Protein AF-A0A3D5CVD9-F1 (afdb_monomer)

Mean predicted aligned error: 4.86 Å

pLDDT: mean 87.4, std 11.78, range [56.22, 97.75]

Sequence (58 aa):
RNIQAAAQQIMTEFDGRMPQTPEEISSLKGIGPYTTGAISSIAFGLPEPAIDGNVMRV

Solvent-accessible surface area (backbone atoms only — not comparable to full-atom values): 3336 Å² total; per-residue (Å²): 113,44,66,62,51,26,55,51,44,28,48,73,75,43,79,61,40,83,66,88,45,57,69,58,38,42,68,32,51,82,38,46,70,37,55,22,13,44,48,31,31,73,79,66,68,40,97,44,77,51,65,46,78,68,63,74,70,106

Nearest PDB structures (foldseek):
  8dw7-assembly2_D  TM=9.667E-01  e=3.754E-05  Geobacillus stearothermophilus
  8dwd-assembly1_A  TM=9.579E-01  e=7.714E-05  Geobacillus stearothermophilus
  8dwe-assembly2_D  TM=9.646E-01  e=9.389E-05  Geobacillus stearothermophilus
  8dvp-assembly1_A  TM=9.562E-01  e=1.070E-04  Geobacillus stearothermophilus
  4ypr-assembly1_A  TM=9.702E-01  e=1.585E-04  Geobacillus stearothermophilus

Secondary structure (DSSP, 8-state):
-HHHHHHHHHHHHSTTPPP-SHHHHHHSTT--HHHHHHHHHHHH--------TTGGG-

Structure (mmCIF, N/CA/C/O backbone):
data_AF-A0A3D5CVD9-F1
#
_entry.id   AF-A0A3D5CVD9-F1
#
loop_
_atom_site.group_PDB
_atom_site.id
_atom_site.type_symbol
_atom_site.label_atom_id
_atom_site.label_alt_id
_atom_site.label_comp_id
_atom_site.label_asym_id
_atom_site.label_entity_id
_atom_site.label_seq_id
_atom_site.pdbx_PDB_ins_code
_atom_site.Cartn_x
_atom_site.Cartn_y
_atom_site.Cartn_z
_atom_site.occupancy
_atom_site.B_iso_or_equiv
_atom_site.auth_seq_id
_atom_site.auth_comp_id
_atom_site.auth_asym_id
_atom_site.auth_atom_id
_atom_site.pdbx_PDB_model_num
ATOM 1 N N . ARG A 1 1 ? 3.725 -2.607 14.874 1.00 81.00 1 ARG A N 1
ATOM 2 C CA . ARG A 1 1 ? 2.620 -1.663 15.194 1.00 81.00 1 ARG A CA 1
ATOM 3 C C . ARG A 1 1 ? 1.937 -1.130 13.935 1.00 81.00 1 ARG A C 1
ATOM 5 O O . ARG A 1 1 ? 0.722 -1.208 13.879 1.00 81.00 1 ARG A O 1
ATOM 12 N N . ASN A 1 2 ? 2.674 -0.677 12.915 1.00 91.62 2 ASN A N 1
ATOM 13 C CA . ASN A 1 2 ? 2.057 -0.142 11.691 1.00 91.62 2 ASN A CA 1
ATOM 14 C C . ASN A 1 2 ? 1.271 -1.186 10.878 1.00 91.62 2 ASN A C 1
ATOM 16 O O . ASN A 1 2 ? 0.165 -0.887 10.462 1.00 91.62 2 ASN A O 1
ATOM 20 N N . ILE A 1 3 ? 1.758 -2.430 10.767 1.00 90.69 3 ILE A N 1
ATOM 21 C CA . ILE A 1 3 ? 1.037 -3.492 10.035 1.00 90.69 3 ILE A CA 1
ATOM 22 C C . ILE A 1 3 ? -0.353 -3.781 10.617 1.00 90.69 3 ILE A C 1
ATOM 24 O O . ILE A 1 3 ? -1.311 -3.919 9.869 1.00 90.69 3 ILE A O 1
ATOM 28 N N . GLN A 1 4 ? -0.494 -3.826 11.944 1.00 95.06 4 GLN A N 1
ATOM 29 C CA . GLN A 1 4 ? -1.807 -4.014 12.567 1.00 95.06 4 GLN A CA 1
ATOM 30 C C . GLN A 1 4 ? -2.742 -2.836 12.271 1.00 95.06 4 GLN A C 1
ATOM 32 O O . GLN A 1 4 ? -3.922 -3.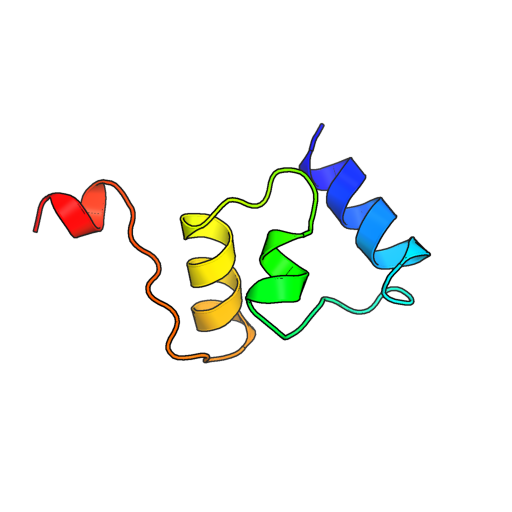048 12.019 1.00 95.06 4 GLN A O 1
ATOM 37 N N . ALA A 1 5 ? -2.216 -1.608 12.280 1.00 96.12 5 ALA A N 1
ATOM 38 C CA . ALA A 1 5 ? -2.998 -0.426 11.941 1.00 96.12 5 ALA A CA 1
ATOM 39 C C . ALA A 1 5 ? -3.432 -0.438 10.466 1.00 96.12 5 ALA A C 1
ATOM 41 O O . ALA A 1 5 ? -4.590 -0.165 10.191 1.00 96.12 5 ALA A O 1
ATOM 42 N N . ALA A 1 6 ? -2.549 -0.829 9.541 1.00 95.81 6 ALA A N 1
ATOM 43 C CA . ALA A 1 6 ? -2.891 -1.010 8.131 1.00 95.81 6 ALA A CA 1
ATOM 44 C C . ALA A 1 6 ? -3.957 -2.102 7.932 1.00 95.81 6 ALA A C 1
ATOM 46 O O . ALA A 1 6 ? -4.905 -1.906 7.184 1.00 95.81 6 ALA A O 1
ATOM 47 N N . ALA A 1 7 ? -3.860 -3.228 8.647 1.00 95.88 7 ALA A N 1
ATOM 48 C CA . ALA A 1 7 ? -4.873 -4.283 8.589 1.00 95.88 7 ALA A CA 1
ATOM 49 C C . ALA A 1 7 ? -6.240 -3.810 9.112 1.00 95.88 7 ALA A C 1
ATOM 51 O O . ALA A 1 7 ? -7.267 -4.106 8.512 1.00 95.88 7 ALA A O 1
ATOM 52 N N . GLN A 1 8 ? -6.261 -3.045 10.208 1.00 96.69 8 GLN A N 1
ATOM 53 C CA . GLN A 1 8 ? -7.491 -2.424 10.709 1.00 96.69 8 GLN A CA 1
ATOM 54 C C . GLN A 1 8 ? -8.065 -1.432 9.695 1.00 96.69 8 GLN A C 1
ATOM 56 O O . GLN A 1 8 ? -9.259 -1.484 9.428 1.00 96.69 8 GLN A O 1
ATOM 61 N N . GLN A 1 9 ? -7.211 -0.605 9.089 1.00 96.50 9 GLN A N 1
ATOM 62 C CA . GLN A 1 9 ? -7.590 0.351 8.053 1.00 96.50 9 GLN A CA 1
ATOM 63 C C . GLN A 1 9 ? -8.234 -0.345 6.847 1.00 96.50 9 GLN A C 1
ATOM 65 O O . GLN A 1 9 ? -9.285 0.082 6.388 1.00 96.50 9 GLN A O 1
ATOM 70 N N . ILE A 1 10 ? -7.679 -1.471 6.389 1.00 96.94 10 ILE A N 1
ATOM 71 C CA . ILE A 1 10 ? -8.276 -2.293 5.322 1.00 96.94 10 ILE A CA 1
ATOM 72 C C . ILE A 1 10 ? -9.692 -2.745 5.696 1.00 96.94 10 ILE A C 1
ATOM 74 O O . ILE A 1 10 ? -10.612 -2.659 4.885 1.00 96.94 10 ILE A O 1
ATOM 78 N N . MET A 1 11 ? -9.891 -3.198 6.934 1.00 97.75 11 MET A N 1
ATOM 79 C CA . MET A 1 11 ? -11.208 -3.641 7.394 1.00 97.75 11 MET A CA 1
ATOM 80 C C . MET A 1 11 ? -12.227 -2.502 7.481 1.00 97.75 11 MET A C 1
ATOM 82 O O . MET A 1 11 ? -13.405 -2.743 7.240 1.00 97.75 11 MET A O 1
ATOM 86 N N . THR A 1 12 ? -11.799 -1.290 7.844 1.00 97.19 12 THR A N 1
ATOM 87 C CA . THR A 1 12 ? -12.707 -0.161 8.099 1.00 97.19 12 THR A CA 1
ATOM 88 C C . THR A 1 12 ? -12.933 0.751 6.899 1.00 97.19 12 THR A C 1
ATOM 90 O O . THR A 1 12 ? -14.026 1.282 6.756 1.00 97.19 12 THR A O 1
ATOM 93 N N . GLU A 1 13 ? -11.912 0.973 6.071 1.00 96.25 13 GLU A N 1
ATOM 94 C CA . GLU A 1 13 ? -11.932 1.947 4.965 1.00 96.25 13 GLU A CA 1
ATOM 95 C C . GLU A 1 13 ? -12.068 1.279 3.593 1.00 96.25 13 GLU A C 1
ATOM 97 O O . GLU A 1 13 ? -12.537 1.912 2.653 1.00 96.25 13 GLU A O 1
ATOM 102 N N . PHE A 1 14 ? -11.700 -0.001 3.481 1.00 95.56 14 PHE A N 1
ATOM 103 C CA . PHE A 1 14 ? -11.710 -0.747 2.219 1.00 95.56 14 PHE A CA 1
ATOM 104 C C . PHE A 1 14 ? -12.642 -1.970 2.261 1.00 95.56 14 PHE A C 1
ATOM 106 O O . PHE A 1 14 ? -12.475 -2.913 1.488 1.00 95.56 14 PHE A O 1
ATOM 113 N N . ASP A 1 15 ? -13.615 -1.991 3.180 1.00 95.38 15 ASP A N 1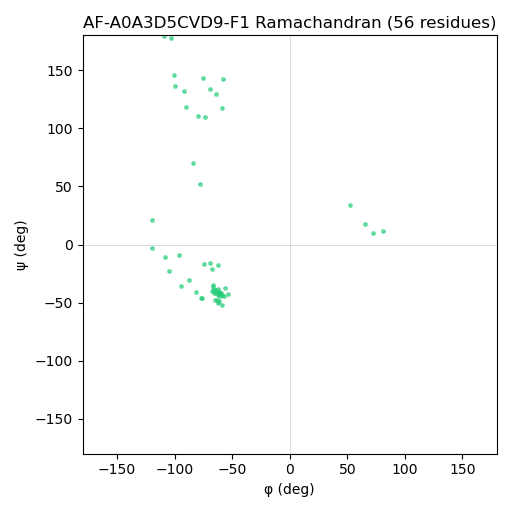
ATOM 114 C CA . ASP A 1 15 ? -14.587 -3.083 3.359 1.00 95.38 15 ASP A CA 1
ATOM 115 C C . ASP A 1 15 ? -13.941 -4.478 3.497 1.00 95.38 15 ASP A C 1
ATOM 117 O O . ASP A 1 15 ? -14.458 -5.492 3.018 1.00 95.38 15 ASP A O 1
ATOM 121 N N . GLY A 1 16 ? -12.759 -4.538 4.118 1.00 96.06 16 GLY A N 1
ATOM 122 C CA . GLY A 1 16 ? -11.990 -5.774 4.276 1.00 96.06 16 GLY A CA 1
ATOM 123 C C . GLY A 1 16 ? -11.342 -6.289 2.991 1.00 96.06 16 GLY A C 1
ATOM 124 O O . GLY A 1 16 ? -10.827 -7.408 2.977 1.00 96.06 16 GLY A O 1
ATOM 125 N N . ARG A 1 17 ? -11.343 -5.499 1.912 1.00 95.38 17 ARG A N 1
ATOM 126 C CA . ARG A 1 17 ? -10.657 -5.819 0.658 1.00 95.38 17 ARG A CA 1
ATOM 127 C C . ARG A 1 17 ? -9.325 -5.092 0.584 1.00 95.38 17 ARG A C 1
ATOM 129 O O . ARG A 1 17 ? -9.226 -3.912 0.893 1.00 95.38 17 ARG A O 1
ATOM 136 N N . MET A 1 18 ? -8.293 -5.800 0.139 1.00 93.75 18 MET A N 1
ATOM 137 C CA . MET A 1 18 ? -6.998 -5.175 -0.105 1.00 93.75 18 MET A CA 1
ATOM 138 C C . MET A 1 18 ? -7.138 -4.137 -1.235 1.00 93.75 18 MET A C 1
ATOM 140 O O . MET A 1 18 ? -7.667 -4.502 -2.292 1.00 93.75 18 MET A O 1
ATOM 144 N N . PRO A 1 19 ? -6.664 -2.890 -1.052 1.00 94.19 19 PRO A N 1
ATOM 145 C CA . PRO A 1 19 ? -6.615 -1.914 -2.134 1.00 94.19 19 PRO A CA 1
ATOM 146 C C . PRO A 1 19 ? -5.782 -2.433 -3.305 1.00 94.19 19 PRO A C 1
ATOM 148 O O . PRO A 1 19 ? -4.773 -3.113 -3.103 1.00 94.19 19 PRO A O 1
ATOM 151 N N . GLN A 1 20 ? -6.223 -2.127 -4.524 1.00 91.75 20 GLN A N 1
ATOM 152 C CA . GLN A 1 20 ? -5.635 -2.671 -5.755 1.00 91.75 20 GLN A CA 1
ATOM 153 C C . GLN A 1 20 ? -4.835 -1.635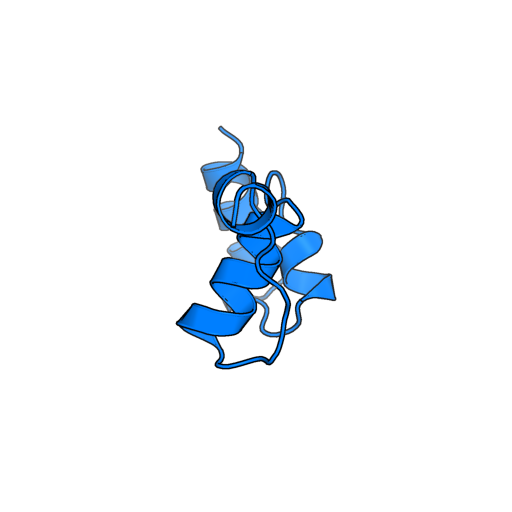 -6.540 1.00 91.75 20 GLN A C 1
ATOM 155 O O . GLN A 1 20 ? -4.134 -2.003 -7.478 1.00 91.75 20 GLN A O 1
ATOM 160 N N . THR A 1 21 ? -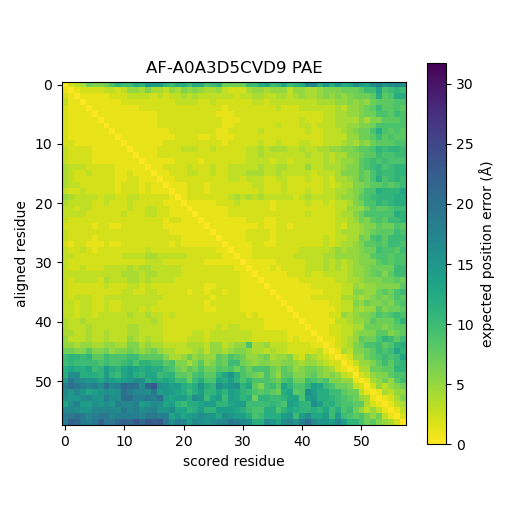4.929 -0.356 -6.169 1.00 92.62 21 THR A N 1
ATOM 161 C CA . THR A 1 21 ? -4.171 0.715 -6.816 1.00 92.62 21 THR A CA 1
ATOM 162 C C . THR A 1 21 ? -2.948 1.104 -5.981 1.00 92.62 21 THR A C 1
ATOM 164 O O . THR A 1 21 ? -3.011 1.073 -4.746 1.00 92.62 21 THR A O 1
ATOM 167 N N . PRO A 1 22 ? -1.823 1.481 -6.612 1.00 91.12 22 PRO A N 1
ATOM 168 C CA . PRO A 1 22 ? -0.624 1.923 -5.901 1.00 91.12 22 PRO A CA 1
ATOM 169 C C . PRO A 1 22 ? -0.902 3.107 -4.967 1.00 91.12 22 PRO A C 1
ATOM 171 O O . PRO A 1 22 ? -0.381 3.152 -3.849 1.00 91.12 22 PRO A O 1
ATOM 174 N N . GLU A 1 23 ? -1.768 4.032 -5.384 1.00 92.25 23 GLU A N 1
ATOM 175 C CA . GLU A 1 23 ? -2.161 5.202 -4.601 1.00 92.25 23 GLU A CA 1
ATOM 176 C C . GLU A 1 23 ? -2.862 4.785 -3.305 1.00 92.25 23 GLU A C 1
ATOM 178 O O . GLU A 1 23 ? -2.455 5.199 -2.216 1.00 92.25 23 GLU A O 1
ATOM 183 N N . GLU A 1 24 ? -3.859 3.903 -3.390 1.00 94.38 24 GLU A N 1
ATOM 184 C CA . GLU A 1 24 ? -4.574 3.403 -2.215 1.00 94.38 24 GLU A CA 1
ATOM 185 C C . GLU A 1 24 ? -3.675 2.539 -1.325 1.00 94.38 24 GLU A C 1
ATOM 187 O O . GLU A 1 24 ? -3.701 2.677 -0.102 1.00 94.38 24 GLU A O 1
ATOM 192 N N . ILE A 1 25 ? -2.827 1.689 -1.910 1.00 94.44 25 ILE A N 1
ATOM 193 C CA . ILE A 1 25 ? -1.864 0.875 -1.155 1.00 94.44 25 ILE A CA 1
ATOM 194 C C . ILE A 1 25 ? -0.897 1.779 -0.378 1.00 94.44 25 ILE A C 1
ATOM 196 O O . ILE A 1 25 ? -0.608 1.506 0.787 1.00 94.44 25 ILE A O 1
ATOM 200 N N . SER A 1 26 ? -0.424 2.872 -0.986 1.00 94.50 26 SER A N 1
ATOM 201 C CA . SER A 1 26 ? 0.462 3.844 -0.328 1.00 94.50 26 SER A CA 1
ATOM 202 C C . SER A 1 26 ? -0.214 4.631 0.802 1.00 94.50 26 SER A C 1
ATOM 204 O O . SER A 1 26 ? 0.468 5.139 1.691 1.00 94.50 26 SER A O 1
ATOM 206 N N . SER A 1 27 ? -1.550 4.699 0.805 1.00 95.19 27 SER A N 1
ATOM 207 C CA . SER A 1 27 ? -2.322 5.353 1.869 1.00 95.19 27 SER A CA 1
ATOM 208 C C . SER A 1 27 ? -2.371 4.537 3.167 1.00 95.19 27 SER A C 1
ATOM 210 O O . SER A 1 27 ? -2.682 5.076 4.235 1.00 95.19 27 SER A O 1
ATOM 212 N N . LEU A 1 28 ? -2.034 3.243 3.102 1.00 95.62 28 LEU A N 1
ATOM 213 C CA . LEU A 1 28 ? -2.014 2.365 4.261 1.00 95.62 28 LEU A CA 1
ATOM 214 C C . LEU A 1 28 ? -0.880 2.733 5.217 1.00 95.62 28 LEU A C 1
ATOM 216 O O . LEU A 1 28 ? 0.287 2.893 4.847 1.00 95.62 28 LEU A O 1
ATOM 220 N N . LYS A 1 29 ? -1.206 2.798 6.509 1.00 95.19 29 LYS A N 1
ATOM 221 C CA . LYS A 1 29 ? -0.246 3.228 7.527 1.00 95.19 29 LYS A CA 1
ATOM 222 C C . LYS A 1 29 ? 1.018 2.359 7.571 1.00 95.19 29 LYS A C 1
ATOM 224 O O . LYS A 1 29 ? 0.997 1.200 7.981 1.00 95.19 29 LYS A O 1
ATOM 229 N N . GLY A 1 30 ? 2.159 2.984 7.284 1.00 93.06 30 GLY A N 1
ATOM 230 C CA . GLY A 1 30 ? 3.480 2.351 7.331 1.00 93.06 30 GLY A CA 1
ATOM 231 C C . GLY A 1 30 ? 3.835 1.525 6.097 1.00 93.06 30 GLY A C 1
ATOM 232 O O . GLY A 1 30 ? 4.829 0.803 6.144 1.00 93.06 30 GLY A O 1
ATOM 233 N N . ILE A 1 31 ? 3.057 1.647 5.023 1.00 94.06 31 ILE A N 1
ATOM 234 C CA . ILE A 1 31 ? 3.435 1.204 3.686 1.00 94.06 31 ILE A CA 1
ATOM 235 C C . I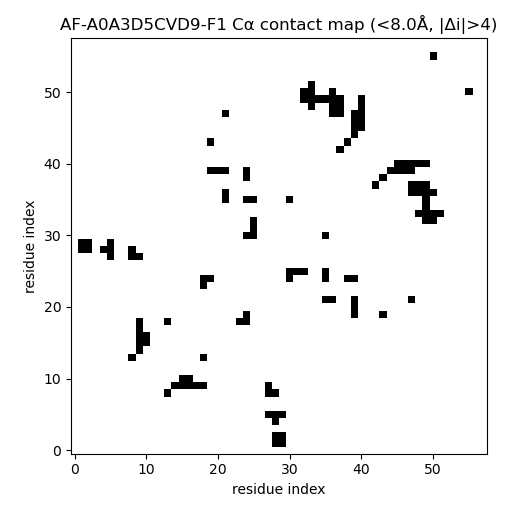LE A 1 31 ? 4.137 2.380 2.997 1.00 94.06 31 ILE A C 1
ATOM 237 O O . ILE A 1 31 ? 3.577 3.463 2.868 1.00 94.06 31 ILE A O 1
ATOM 241 N N . GLY A 1 32 ? 5.407 2.191 2.639 1.00 90.94 32 GLY A N 1
ATOM 242 C CA . GLY A 1 32 ? 6.204 3.183 1.911 1.00 90.94 32 GLY A CA 1
ATOM 243 C C . GLY A 1 32 ? 6.350 2.831 0.426 1.00 90.94 32 GLY A C 1
ATOM 244 O O . GLY A 1 32 ? 5.932 1.746 0.027 1.00 90.94 32 GLY A O 1
ATOM 245 N N . PRO A 1 33 ? 7.018 3.680 -0.378 1.00 88.88 33 PRO A N 1
ATOM 246 C CA . PRO A 1 33 ? 7.091 3.537 -1.837 1.00 88.88 33 PRO A CA 1
ATOM 247 C C . PRO A 1 33 ? 7.587 2.167 -2.314 1.00 88.88 33 PRO A C 1
ATOM 249 O O . PRO A 1 33 ? 6.993 1.569 -3.206 1.00 88.88 33 PRO A O 1
ATOM 252 N N . TYR A 1 34 ? 8.621 1.617 -1.668 1.00 90.50 34 TYR A N 1
ATOM 253 C CA . TYR A 1 34 ? 9.101 0.267 -1.972 1.00 90.50 34 TYR A CA 1
ATOM 254 C C . TYR A 1 34 ? 8.028 -0.796 -1.721 1.00 90.50 34 TYR A C 1
ATOM 256 O O . TYR A 1 34 ? 7.779 -1.643 -2.571 1.00 90.50 34 TYR A O 1
ATOM 264 N N . THR A 1 35 ? 7.384 -0.757 -0.553 1.00 92.25 35 THR A N 1
ATOM 265 C CA . THR A 1 35 ? 6.355 -1.733 -0.185 1.00 92.25 35 THR A CA 1
ATOM 266 C C . THR A 1 35 ? 5.122 -1.594 -1.075 1.00 92.25 35 THR A C 1
ATOM 268 O O . THR A 1 35 ? 4.555 -2.609 -1.463 1.00 92.25 35 THR A O 1
ATOM 271 N N . THR A 1 36 ? 4.753 -0.372 -1.465 1.00 94.25 36 THR A N 1
ATOM 272 C CA . THR A 1 36 ? 3.717 -0.119 -2.471 1.00 94.25 36 THR A CA 1
ATOM 273 C C . THR A 1 36 ? 4.074 -0.770 -3.798 1.00 94.25 36 THR A C 1
ATOM 275 O O . THR A 1 36 ? 3.271 -1.544 -4.316 1.00 94.25 36 THR A O 1
ATOM 278 N N . GLY A 1 37 ? 5.280 -0.526 -4.321 1.00 89.88 37 GLY A N 1
ATOM 279 C CA . GLY A 1 37 ? 5.739 -1.135 -5.569 1.00 89.88 37 GLY A CA 1
ATOM 280 C C . GLY A 1 37 ? 5.806 -2.660 -5.483 1.00 89.88 37 GLY A C 1
ATOM 281 O O . GLY A 1 37 ? 5.372 -3.355 -6.398 1.00 89.88 37 GLY A O 1
ATOM 282 N N . ALA A 1 38 ? 6.268 -3.206 -4.356 1.00 90.25 38 ALA A N 1
ATOM 283 C CA . ALA A 1 38 ? 6.337 -4.646 -4.125 1.00 90.25 38 ALA A CA 1
ATOM 284 C C . ALA A 1 38 ? 4.943 -5.291 -4.079 1.00 90.25 38 ALA A C 1
ATOM 286 O O . ALA A 1 38 ? 4.717 -6.290 -4.750 1.00 90.25 38 ALA A O 1
ATOM 287 N N . ILE A 1 39 ? 3.988 -4.722 -3.336 1.00 92.31 39 ILE A N 1
ATOM 288 C CA . IL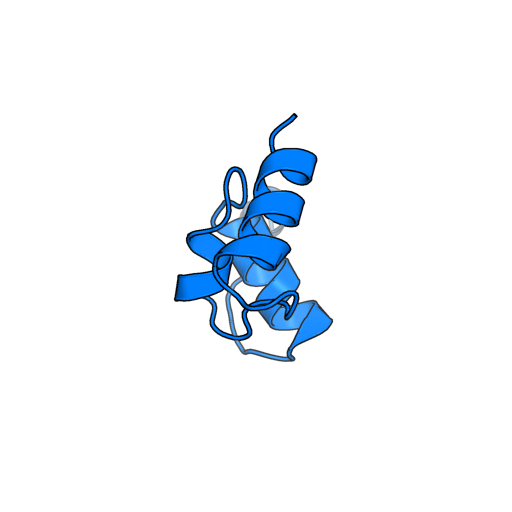E A 1 39 ? 2.608 -5.233 -3.294 1.00 92.31 39 ILE A CA 1
ATOM 289 C C . ILE A 1 39 ? 1.966 -5.120 -4.681 1.00 92.31 39 ILE A C 1
ATOM 291 O O . ILE A 1 39 ? 1.397 -6.092 -5.171 1.00 92.31 39 ILE A O 1
ATOM 295 N N . SER A 1 40 ? 2.096 -3.961 -5.329 1.00 91.94 40 SER A N 1
ATOM 296 C CA . SER A 1 40 ? 1.497 -3.683 -6.640 1.00 91.94 40 SER A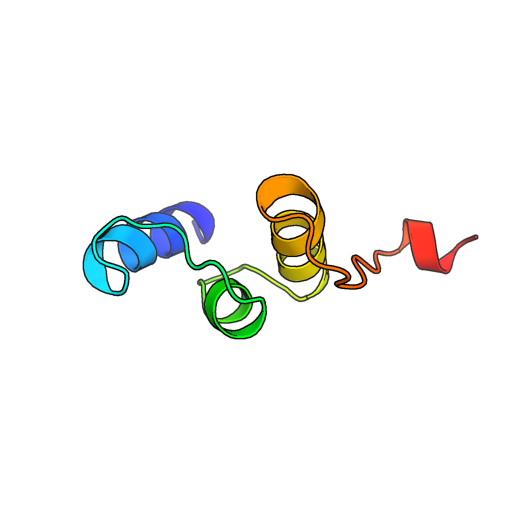 CA 1
ATOM 297 C C . SER A 1 40 ? 2.014 -4.639 -7.717 1.00 91.94 40 SER A C 1
ATOM 299 O O . SER A 1 40 ? 1.226 -5.208 -8.468 1.00 91.94 40 SER A O 1
ATOM 301 N N . SER A 1 41 ? 3.322 -4.894 -7.754 1.00 90.19 41 SER A N 1
ATOM 302 C CA . SER A 1 41 ? 3.927 -5.814 -8.725 1.00 90.19 41 SER A CA 1
ATOM 303 C C . SER A 1 41 ? 3.695 -7.290 -8.387 1.00 90.19 41 SER A C 1
ATOM 305 O O . SER A 1 41 ? 3.307 -8.057 -9.263 1.00 90.19 41 SER A O 1
ATOM 307 N N . ILE A 1 42 ? 3.885 -7.707 -7.129 1.00 90.31 42 ILE A N 1
ATOM 308 C CA . ILE A 1 42 ? 3.826 -9.126 -6.738 1.00 90.31 42 ILE A CA 1
ATOM 309 C C . ILE A 1 42 ? 2.383 -9.626 -6.640 1.00 90.31 42 ILE A C 1
ATOM 311 O O . ILE A 1 42 ? 2.081 -10.715 -7.122 1.00 90.31 42 ILE A O 1
ATOM 315 N N . ALA A 1 43 ? 1.496 -8.866 -5.993 1.00 91.31 43 ALA A N 1
ATOM 316 C CA . ALA A 1 43 ? 0.125 -9.308 -5.739 1.00 91.31 43 ALA A CA 1
ATOM 317 C C . ALA A 1 43 ? -0.829 -8.969 -6.892 1.00 91.31 43 ALA A C 1
ATOM 319 O O . ALA A 1 43 ? -1.784 -9.710 -7.121 1.00 91.31 43 ALA A O 1
ATOM 320 N N . PHE A 1 44 ? -0.572 -7.871 -7.613 1.00 90.81 44 PHE A N 1
ATOM 321 C CA . PHE A 1 44 ? -1.486 -7.348 -8.636 1.00 90.81 44 PHE A CA 1
ATOM 322 C C . PHE A 1 44 ? -0.885 -7.284 -10.046 1.00 90.81 44 PHE A C 1
ATOM 324 O O . PHE A 1 44 ? -1.597 -6.947 -10.989 1.00 90.81 44 PHE A O 1
ATOM 331 N N . GLY A 1 45 ? 0.394 -7.635 -10.224 1.00 86.81 45 GLY A N 1
ATOM 332 C CA . GLY A 1 45 ? 1.044 -7.638 -11.539 1.00 86.81 45 GLY A CA 1
ATOM 333 C C . GLY A 1 45 ? 1.171 -6.252 -12.176 1.00 86.81 45 GLY A C 1
ATOM 334 O O . GLY A 1 45 ? 1.355 -6.156 -13.389 1.00 86.81 45 GLY A O 1
ATOM 335 N N . LEU A 1 46 ? 1.045 -5.180 -11.389 1.00 85.94 46 LEU A N 1
ATOM 336 C CA . LEU A 1 46 ? 1.130 -3.814 -11.889 1.00 85.94 46 LEU A CA 1
ATOM 337 C C . LEU A 1 46 ? 2.588 -3.439 -12.191 1.00 85.94 46 LEU A C 1
ATOM 339 O O . LEU A 1 46 ? 3.486 -3.827 -11.436 1.00 85.94 46 LEU A O 1
ATOM 343 N N . PRO A 1 47 ? 2.846 -2.657 -13.256 1.00 79.06 47 PRO A N 1
ATOM 344 C CA . PRO A 1 47 ? 4.187 -2.229 -13.643 1.00 79.06 47 PRO A CA 1
ATOM 345 C C . PRO A 1 47 ? 4.701 -1.076 -12.759 1.00 79.06 47 PRO A C 1
ATOM 347 O O . PRO A 1 47 ? 5.139 -0.046 -13.261 1.00 79.06 47 PRO A O 1
ATOM 350 N N . GLU A 1 48 ? 4.644 -1.247 -11.438 1.00 77.38 48 GLU A N 1
ATOM 351 C CA . GLU A 1 48 ? 5.135 -0.273 -10.465 1.00 77.38 48 GLU A CA 1
ATOM 352 C C . GLU A 1 48 ? 6.595 -0.549 -10.074 1.00 77.38 48 GLU A C 1
ATOM 354 O O . GLU A 1 48 ? 6.944 -1.686 -9.729 1.00 77.38 48 GLU A O 1
ATOM 359 N N . PRO A 1 49 ? 7.469 0.472 -10.080 1.00 67.94 49 PRO A N 1
ATOM 360 C CA . PRO A 1 49 ? 8.869 0.301 -9.732 1.00 67.94 49 PRO A CA 1
ATOM 361 C C . PRO A 1 49 ? 9.050 0.102 -8.215 1.00 67.94 49 PRO A C 1
ATOM 363 O O . PRO A 1 49 ? 8.938 1.030 -7.416 1.00 67.94 49 PRO A O 1
ATOM 366 N N . ALA A 1 50 ? 9.408 -1.116 -7.802 1.00 70.50 50 ALA A N 1
ATOM 367 C CA . ALA A 1 50 ? 9.796 -1.441 -6.427 1.00 70.50 50 ALA A CA 1
ATOM 368 C C . ALA A 1 50 ? 11.284 -1.119 -6.182 1.00 70.50 50 ALA A C 1
ATOM 370 O O . ALA A 1 50 ? 12.120 -2.014 -6.062 1.00 70.50 50 ALA A O 1
ATOM 371 N N . ILE A 1 51 ? 11.635 0.169 -6.150 1.00 64.56 51 ILE A N 1
ATOM 372 C CA . ILE A 1 51 ? 13.032 0.60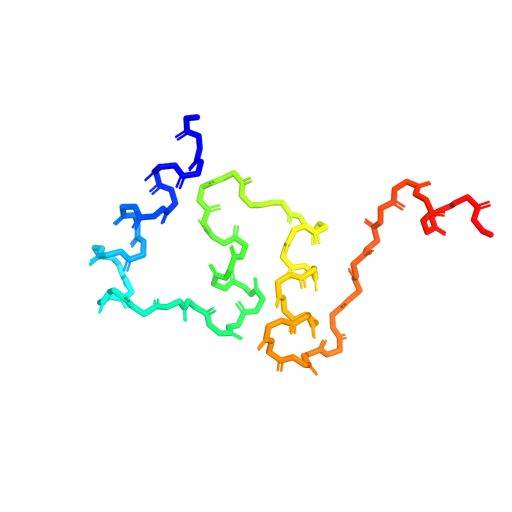5 -5.987 1.00 64.56 51 ILE A CA 1
ATOM 373 C C . ILE A 1 51 ? 13.427 0.521 -4.507 1.00 64.56 51 ILE A C 1
ATOM 375 O O . ILE A 1 51 ? 12.952 1.305 -3.684 1.00 64.56 51 ILE A O 1
ATOM 379 N N . ASP A 1 52 ? 14.309 -0.420 -4.166 1.00 70.06 52 ASP A N 1
ATOM 380 C CA . ASP A 1 52 ? 15.011 -0.467 -2.880 1.00 70.06 52 ASP A CA 1
ATOM 381 C C . ASP A 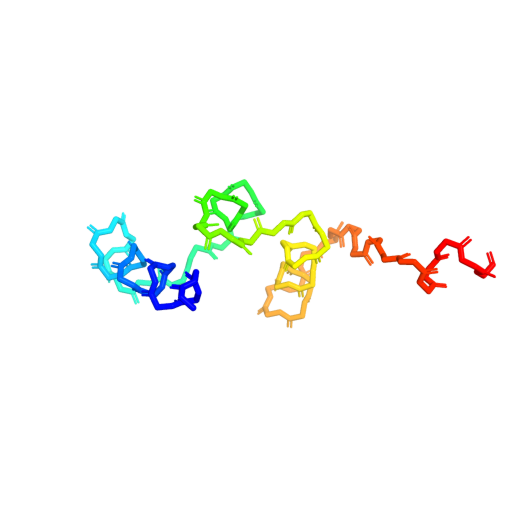1 52 ? 16.506 -0.138 -3.026 1.00 70.06 52 ASP A C 1
ATOM 383 O O . ASP A 1 52 ? 17.034 0.100 -4.116 1.00 70.06 52 ASP A O 1
ATOM 387 N N . GLY A 1 53 ? 17.216 -0.141 -1.895 1.00 59.75 53 GLY A N 1
ATOM 388 C CA . GLY A 1 53 ? 18.667 0.041 -1.866 1.00 59.75 53 GLY A CA 1
ATOM 389 C C . GLY A 1 53 ? 19.460 -1.045 -2.610 1.00 59.75 53 GLY A C 1
ATOM 390 O O . GLY A 1 53 ? 20.618 -0.803 -2.937 1.00 59.75 53 GLY A O 1
ATOM 391 N N . ASN A 1 54 ? 18.871 -2.212 -2.906 1.00 61.84 54 ASN A N 1
ATOM 392 C CA . ASN A 1 54 ? 19.520 -3.255 -3.704 1.00 61.84 54 ASN A CA 1
ATOM 393 C C . ASN A 1 54 ? 19.403 -2.961 -5.202 1.00 61.84 54 ASN A C 1
ATOM 395 O O . ASN A 1 54 ? 20.393 -3.115 -5.914 1.00 61.84 54 ASN A O 1
ATOM 399 N N . VAL A 1 55 ? 18.239 -2.483 -5.659 1.00 59.59 55 VAL A N 1
ATOM 400 C CA . VAL A 1 55 ? 18.018 -2.006 -7.035 1.00 59.59 55 VAL A CA 1
ATOM 401 C C . VAL A 1 55 ? 18.912 -0.802 -7.342 1.00 59.59 55 VAL A C 1
ATOM 403 O O . VAL A 1 55 ? 19.482 -0.730 -8.422 1.00 59.59 55 VAL A O 1
ATOM 406 N N . MET A 1 56 ? 19.112 0.104 -6.381 1.00 62.69 56 MET A N 1
ATOM 407 C CA . MET A 1 56 ? 20.005 1.268 -6.529 1.00 62.69 56 MET A CA 1
ATOM 408 C C . MET A 1 56 ? 21.503 0.915 -6.599 1.00 62.69 56 MET A C 1
ATOM 410 O O . MET A 1 56 ? 22.310 1.773 -6.947 1.00 62.69 56 MET A O 1
ATOM 414 N N . ARG A 1 57 ? 21.894 -0.306 -6.208 1.00 61.31 57 ARG A N 1
ATOM 415 C CA . ARG A 1 57 ? 23.297 -0.763 -6.181 1.00 61.31 57 ARG A CA 1
ATOM 416 C C . ARG A 1 57 ? 23.694 -1.551 -7.437 1.00 61.31 57 ARG A C 1
ATOM 418 O O . ARG A 1 57 ? 24.867 -1.900 -7.566 1.00 61.31 57 ARG A O 1
ATOM 425 N N . VAL A 1 58 ? 22.730 -1.890 -8.293 1.00 56.22 58 VAL A N 1
ATOM 426 C CA . VAL A 1 58 ? 22.960 -2.570 -9.579 1.00 56.22 58 VAL A CA 1
ATOM 427 C C . VAL A 1 58 ? 23.507 -1.598 -10.615 1.00 56.22 58 VAL A C 1
ATOM 429 O O . VAL A 1 58 ? 23.044 -0.439 -10.640 1.00 56.22 58 VAL A O 1
#

Radius of gyration: 12.02 Å; Cα contacts (8 Å, |Δi|>4): 66; chains: 1; bounding box: 38×15×29 Å

Foldseek 3Di:
DQVVQLQVCCVPVVVNDDDQDLVVNCVRGPQHQLNSQVCNCVVPVDPRDNDDPVNVVD